Protein AF-A0AAE0YCU5-F1 (afdb_monomer_lite)

Sequence (168 aa):
MFPIEDASSFLSRENIKVIGNLNLRFEINVMNFGLLELVTSSSRDTELVTSSFPDTELVTSRFHDTKFVTLISRNTELVTSSYRNTERVTLRFQNTELATSRFHDIKFVTLISRDTGRVALSFRDTELVTSSYSDSELVTSSFRHAELVTSNSLIQSLLPRVTVIQSV

Secondary structure (DSSP, 8-state):
------GGGSSSSS-------EEE-SSEEEEE--SEEEEEEEEEEEEEEEEEEESEEEEEEEEEEEEEEEEEEEEEEEEEEEEEEEEEEEEEEEEEEEEEEEEEEEEEEEEEEEEEEEEEEEEEEEEEEEEEEES-SEEEEEEEEEEEEEE-SS--EE-SS-EEEE--

Organism: NCBI:txid231223

Radius of gyration: 16.26 Å; chains: 1; bounding box: 52×31×34 Å

pLDDT: mean 79.09, std 20.6, range [27.77, 98.62]

Structure (mmCIF, N/CA/C/O backbone):
data_AF-A0AAE0YCU5-F1
#
_entry.id   AF-A0AAE0YCU5-F1
#
loop_
_atom_site.group_PDB
_atom_site.id
_atom_site.type_symbol
_atom_site.label_atom_id
_atom_site.label_alt_id
_atom_site.label_comp_id
_atom_site.label_asym_id
_atom_site.label_entity_id
_atom_site.label_seq_id
_atom_site.pdbx_PDB_ins_code
_atom_site.Cartn_x
_atom_site.Cartn_y
_atom_site.Cartn_z
_atom_site.occupancy
_atom_site.B_iso_or_equiv
_atom_site.auth_seq_id
_atom_site.auth_comp_id
_atom_site.auth_asym_id
_atom_site.auth_atom_id
_atom_site.pdbx_PDB_model_num
ATOM 1 N N . MET A 1 1 ? 27.965 14.647 -16.876 1.00 34.34 1 MET A N 1
ATOM 2 C CA . MET A 1 1 ? 27.221 13.373 -16.874 1.00 34.34 1 MET A CA 1
ATOM 3 C C . MET A 1 1 ? 28.157 12.340 -16.274 1.00 34.34 1 MET A C 1
ATOM 5 O O . MET A 1 1 ? 29.063 11.901 -16.963 1.00 34.34 1 MET A O 1
ATOM 9 N N . PHE A 1 2 ? 28.053 12.100 -14.967 1.00 27.77 2 PHE A N 1
ATOM 10 C CA . PHE A 1 2 ? 28.844 11.077 -14.276 1.00 27.77 2 PHE A CA 1
ATOM 11 C C . PHE A 1 2 ? 27.958 9.840 -14.093 1.00 27.77 2 PHE A C 1
ATOM 13 O O . PHE A 1 2 ? 26.777 10.018 -13.782 1.00 27.77 2 PHE A O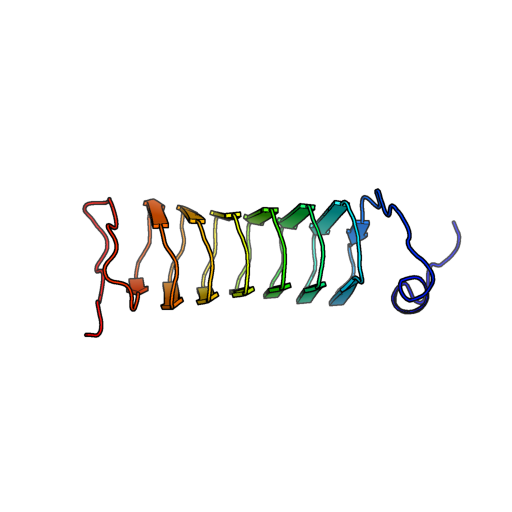 1
ATOM 20 N N . PRO A 1 3 ? 28.473 8.621 -14.316 1.00 37.72 3 PRO A N 1
ATOM 21 C CA . PRO A 1 3 ? 27.709 7.409 -14.080 1.00 37.72 3 PRO A CA 1
ATOM 22 C C . PRO A 1 3 ? 27.569 7.224 -12.566 1.00 37.72 3 PRO A C 1
ATOM 24 O O . PRO A 1 3 ? 28.565 7.157 -11.851 1.00 37.72 3 PRO A O 1
ATOM 27 N N . ILE A 1 4 ? 26.333 7.193 -12.070 1.00 40.19 4 ILE A N 1
ATOM 28 C CA . ILE A 1 4 ? 26.040 6.781 -10.695 1.00 40.19 4 ILE A CA 1
ATOM 29 C C . ILE A 1 4 ? 25.837 5.270 -10.757 1.00 40.19 4 ILE A C 1
ATOM 31 O O . ILE A 1 4 ? 24.713 4.775 -10.795 1.00 40.19 4 ILE A O 1
ATOM 35 N N . GLU A 1 5 ? 26.944 4.544 -10.864 1.00 34.62 5 GLU A N 1
ATOM 36 C CA . GLU A 1 5 ? 26.955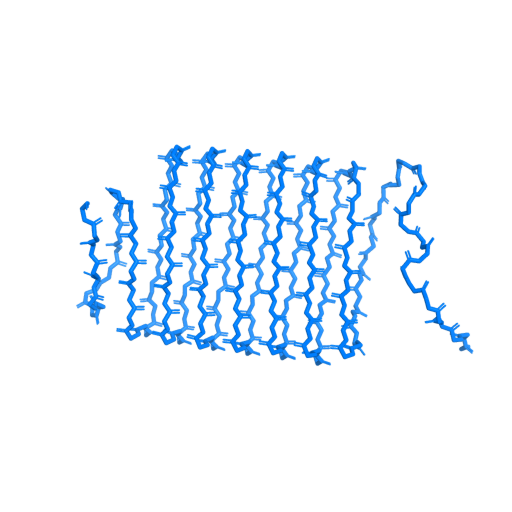 3.153 -10.443 1.00 34.62 5 GLU A CA 1
ATOM 37 C C . GLU A 1 5 ? 26.915 3.171 -8.912 1.00 34.62 5 GLU A C 1
ATOM 39 O O . GLU A 1 5 ? 27.758 3.775 -8.254 1.00 34.62 5 GLU A O 1
ATOM 44 N N . ASP A 1 6 ? 25.884 2.533 -8.368 1.00 38.81 6 ASP A N 1
ATOM 45 C CA . ASP A 1 6 ? 25.763 2.146 -6.965 1.00 38.81 6 ASP A CA 1
ATOM 46 C C . ASP A 1 6 ? 25.189 3.174 -5.963 1.00 38.81 6 ASP A C 1
ATOM 48 O O . ASP A 1 6 ? 25.797 3.559 -4.959 1.00 38.81 6 ASP A O 1
ATOM 52 N N . ALA A 1 7 ? 23.917 3.541 -6.171 1.00 38.72 7 ALA A N 1
ATOM 53 C CA . ALA A 1 7 ? 23.092 4.237 -5.174 1.00 38.72 7 ALA A CA 1
ATOM 54 C C . ALA A 1 7 ? 22.863 3.430 -3.871 1.00 38.72 7 ALA A C 1
ATOM 56 O O . ALA A 1 7 ? 22.343 3.982 -2.901 1.00 38.72 7 ALA A O 1
ATOM 57 N N . SER A 1 8 ? 23.267 2.151 -3.814 1.00 37.56 8 SER A N 1
ATOM 58 C CA . SER A 1 8 ? 23.186 1.335 -2.595 1.00 37.56 8 SER A CA 1
ATOM 59 C C . SER A 1 8 ? 24.194 1.768 -1.514 1.00 37.56 8 SER A C 1
ATOM 61 O O . SER A 1 8 ? 23.982 1.508 -0.330 1.00 37.56 8 SER A O 1
ATOM 63 N N . SER A 1 9 ? 25.251 2.498 -1.897 1.00 34.75 9 SER A N 1
ATOM 64 C CA . SER A 1 9 ? 26.373 2.848 -1.013 1.00 34.75 9 SER A CA 1
ATOM 65 C C . SER A 1 9 ? 26.218 4.163 -0.223 1.00 34.75 9 SER A C 1
ATOM 67 O O . SER A 1 9 ? 26.986 4.401 0.710 1.00 34.75 9 SER A O 1
ATOM 69 N N . PHE A 1 10 ? 25.221 5.010 -0.524 1.00 39.09 10 PHE A N 1
ATOM 70 C CA . PHE A 1 10 ? 25.152 6.385 0.012 1.00 39.09 10 PHE A CA 1
ATOM 71 C C . PHE A 1 10 ? 24.240 6.606 1.233 1.00 39.09 10 PHE A C 1
ATOM 73 O O . PHE A 1 10 ? 24.295 7.679 1.828 1.00 39.09 10 PHE A O 1
ATOM 80 N N . LEU A 1 11 ? 23.412 5.640 1.646 1.00 47.28 11 LEU A N 1
ATOM 81 C CA . LEU A 1 11 ? 22.349 5.899 2.640 1.00 47.28 11 LEU A CA 1
ATOM 82 C C . LEU A 1 11 ? 22.677 5.486 4.087 1.00 47.28 11 LEU A C 1
ATOM 84 O O . LEU A 1 11 ? 21.844 5.657 4.972 1.00 47.28 11 LEU A O 1
ATOM 88 N N . SER A 1 12 ? 23.876 4.959 4.362 1.00 37.09 12 SER A N 1
ATOM 89 C CA . SER A 1 12 ? 24.176 4.320 5.657 1.00 37.09 12 SER A CA 1
ATOM 90 C C . SER A 1 12 ? 24.863 5.204 6.711 1.00 37.09 12 SER A C 1
ATOM 92 O O . SER A 1 12 ? 25.198 4.679 7.775 1.00 37.09 12 SER A O 1
ATOM 94 N N . ARG A 1 13 ? 25.141 6.496 6.490 1.00 34.41 13 ARG A N 1
ATOM 95 C CA . ARG A 1 13 ? 25.916 7.275 7.478 1.00 34.41 13 ARG A CA 1
ATOM 96 C C . ARG A 1 13 ? 25.320 8.650 7.784 1.00 34.41 13 ARG A C 1
ATOM 98 O O . ARG A 1 13 ? 25.285 9.515 6.924 1.00 34.41 13 ARG A O 1
ATOM 105 N N . GLU A 1 14 ? 24.939 8.785 9.059 1.00 33.72 14 GLU A N 1
ATOM 106 C CA . GLU A 1 14 ? 24.744 10.010 9.854 1.00 33.72 14 GLU A CA 1
ATOM 107 C C . GLU A 1 14 ? 23.517 10.877 9.561 1.00 33.72 14 GLU A C 1
ATOM 109 O O . GLU A 1 14 ? 23.589 11.727 8.692 1.00 33.72 14 GLU A O 1
ATOM 114 N N . ASN A 1 15 ? 22.445 10.734 10.367 1.00 36.88 15 ASN A N 1
ATOM 115 C CA . ASN A 1 15 ? 21.407 11.751 10.652 1.00 36.88 15 ASN A CA 1
ATOM 116 C C . ASN A 1 15 ? 21.160 12.766 9.520 1.00 36.88 15 ASN A C 1
ATOM 118 O O . ASN A 1 15 ? 21.222 13.982 9.718 1.00 36.88 15 ASN A O 1
ATOM 122 N N . ILE A 1 16 ? 20.932 12.269 8.305 1.00 41.59 16 ILE A N 1
ATOM 123 C CA . ILE A 1 16 ? 20.806 13.131 7.141 1.00 41.59 16 ILE A CA 1
ATOM 124 C C . ILE A 1 16 ? 19.361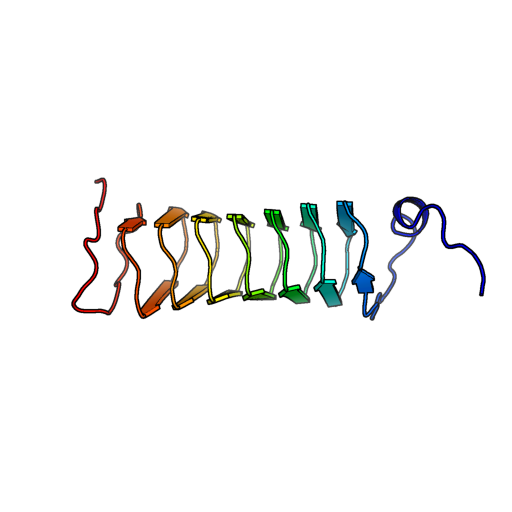 13.612 7.122 1.00 41.59 16 ILE A C 1
ATOM 126 O O . ILE A 1 16 ? 18.443 12.814 7.008 1.00 41.59 16 ILE A O 1
ATOM 130 N N . LYS A 1 17 ? 19.125 14.921 7.147 1.00 44.16 17 LYS A N 1
ATOM 131 C CA . LYS A 1 17 ? 17.853 15.481 6.674 1.00 44.16 17 LYS A CA 1
ATOM 132 C C . LYS A 1 17 ? 17.787 15.270 5.152 1.00 44.16 17 LYS A C 1
ATOM 134 O O . LYS A 1 17 ? 18.107 16.173 4.382 1.00 44.16 17 LYS A O 1
ATOM 139 N N . VAL A 1 18 ? 17.474 14.050 4.696 1.00 48.31 18 VAL A N 1
ATOM 140 C CA . VAL A 1 18 ? 17.376 13.719 3.264 1.00 48.31 18 VAL A CA 1
ATOM 141 C C . VAL A 1 18 ? 16.070 14.288 2.719 1.00 48.31 18 VAL A C 1
ATOM 143 O O . VAL A 1 18 ? 15.076 13.587 2.572 1.00 48.31 18 VAL A O 1
ATOM 146 N N . ILE A 1 19 ? 16.088 15.555 2.300 1.00 46.09 19 ILE A N 1
ATOM 147 C CA . ILE A 1 19 ? 15.108 16.085 1.335 1.00 46.09 19 ILE A CA 1
ATOM 148 C C . ILE A 1 19 ? 15.501 15.565 -0.061 1.00 46.09 19 ILE A C 1
ATOM 150 O O . ILE A 1 19 ? 15.832 16.313 -0.977 1.00 46.09 19 ILE A O 1
ATOM 154 N N . GLY A 1 20 ? 15.592 14.247 -0.205 1.00 45.62 20 GLY A N 1
ATOM 155 C CA . GLY A 1 20 ? 16.047 13.598 -1.425 1.00 45.62 20 GLY A CA 1
ATOM 156 C C . GLY A 1 20 ? 14.849 13.274 -2.282 1.00 45.62 20 GLY A C 1
ATOM 157 O O . GLY A 1 20 ? 14.244 12.234 -2.077 1.00 45.62 20 GLY A O 1
ATOM 158 N N . ASN A 1 21 ? 14.513 14.137 -3.240 1.00 47.97 21 ASN A N 1
ATOM 159 C CA . ASN A 1 21 ? 13.620 13.767 -4.334 1.00 47.97 21 ASN A CA 1
ATOM 160 C C . ASN A 1 21 ? 14.332 12.704 -5.184 1.00 47.97 21 ASN A C 1
ATOM 162 O O . ASN A 1 21 ? 15.098 13.019 -6.094 1.00 47.97 21 ASN A O 1
ATOM 166 N N . LEU A 1 22 ? 14.142 11.438 -4.822 1.00 62.34 22 LEU A N 1
ATOM 167 C CA . LEU A 1 22 ? 14.679 10.305 -5.564 1.00 62.34 22 LEU A CA 1
ATOM 168 C C . LEU A 1 22 ? 13.742 10.049 -6.740 1.00 62.34 22 LEU A C 1
ATOM 170 O O . LEU A 1 22 ? 12.599 9.661 -6.520 1.00 62.34 22 LEU A O 1
ATOM 174 N N . ASN A 1 23 ? 14.204 10.288 -7.969 1.00 58.59 23 ASN A N 1
ATOM 175 C CA . ASN A 1 23 ? 13.501 9.893 -9.189 1.00 58.59 23 ASN A CA 1
ATOM 176 C C . ASN A 1 23 ? 14.228 8.693 -9.793 1.00 58.59 23 ASN A C 1
ATOM 178 O O . ASN A 1 23 ? 15.247 8.845 -10.466 1.00 58.59 23 ASN A O 1
ATOM 182 N N . LEU A 1 24 ? 13.737 7.501 -9.475 1.00 62.84 24 LEU A N 1
ATOM 183 C CA . LEU A 1 24 ? 14.395 6.253 -9.827 1.00 62.84 24 LEU A CA 1
ATOM 184 C C . LEU A 1 24 ? 13.782 5.659 -11.098 1.00 62.84 24 LEU A C 1
ATOM 186 O O . LEU A 1 24 ? 12.566 5.484 -11.182 1.00 62.84 24 LEU A O 1
ATOM 190 N N . ARG A 1 25 ? 14.645 5.349 -12.071 1.00 60.69 25 ARG A N 1
ATOM 191 C CA . ARG A 1 25 ? 14.317 4.745 -13.376 1.00 60.69 25 ARG A CA 1
ATOM 192 C C . ARG A 1 25 ? 15.263 3.582 -13.674 1.00 60.69 25 ARG A C 1
ATOM 194 O O . ARG A 1 25 ? 15.922 3.545 -14.708 1.00 60.69 25 ARG A O 1
ATOM 201 N N . PHE A 1 26 ? 15.398 2.692 -12.704 1.00 67.00 26 PHE A N 1
ATOM 202 C CA . PHE A 1 26 ? 16.163 1.460 -12.838 1.00 67.00 26 PHE A CA 1
ATOM 203 C C . PHE A 1 26 ? 15.199 0.285 -12.949 1.00 67.00 26 PHE A C 1
ATOM 205 O O . PHE A 1 26 ? 14.050 0.390 -12.531 1.00 67.00 26 PHE A O 1
ATOM 212 N N . GLU A 1 27 ? 15.671 -0.840 -13.475 1.00 71.69 27 GLU A N 1
ATOM 213 C CA . GLU A 1 27 ? 14.897 -2.084 -13.509 1.00 71.69 27 GLU A CA 1
ATOM 214 C C . GLU A 1 27 ? 14.530 -2.546 -12.088 1.00 71.69 27 GLU A C 1
ATOM 216 O O . GLU A 1 27 ? 13.396 -2.951 -11.836 1.00 71.69 27 GLU A O 1
ATOM 221 N N . ILE A 1 28 ? 15.454 -2.382 -11.132 1.00 74.00 28 ILE A N 1
ATOM 222 C CA . ILE A 1 28 ? 15.273 -2.729 -9.719 1.00 74.00 28 ILE A CA 1
ATOM 223 C C . ILE A 1 28 ? 15.690 -1.553 -8.830 1.00 74.00 28 ILE A C 1
ATOM 225 O O . ILE A 1 28 ? 16.800 -1.041 -8.943 1.00 74.00 28 ILE A O 1
ATOM 229 N N . ASN A 1 29 ? 14.819 -1.175 -7.893 1.00 71.50 29 ASN A N 1
ATOM 230 C CA . ASN A 1 29 ? 15.066 -0.155 -6.879 1.00 71.50 29 ASN A CA 1
ATOM 231 C C . ASN A 1 29 ? 14.913 -0.743 -5.475 1.00 71.50 29 ASN A C 1
ATOM 233 O O . ASN A 1 29 ? 13.825 -1.174 -5.090 1.00 71.50 29 ASN A O 1
ATOM 237 N N . VAL A 1 30 ? 15.980 -0.702 -4.678 1.00 73.81 30 VAL A N 1
ATOM 238 C CA . VAL A 1 30 ? 15.944 -1.067 -3.257 1.00 73.81 30 VAL A CA 1
ATOM 239 C C . VAL A 1 30 ? 16.332 0.153 -2.436 1.00 73.81 30 VAL A C 1
ATOM 241 O O . VAL A 1 30 ? 17.438 0.667 -2.563 1.00 73.81 30 VAL A O 1
ATOM 244 N N . MET A 1 31 ? 15.409 0.624 -1.603 1.00 73.44 31 MET A N 1
ATOM 245 C CA . MET A 1 31 ? 15.605 1.777 -0.730 1.00 73.44 31 MET A CA 1
ATOM 246 C C . MET A 1 31 ? 15.457 1.346 0.727 1.00 73.44 31 MET A C 1
ATOM 248 O O . MET A 1 31 ? 14.405 0.850 1.129 1.00 73.44 31 MET A O 1
ATOM 252 N N . ASN A 1 32 ? 16.505 1.540 1.522 1.00 70.94 32 ASN A N 1
ATOM 253 C CA . ASN A 1 32 ? 16.478 1.301 2.959 1.00 70.94 32 ASN A CA 1
ATOM 254 C C . ASN A 1 32 ? 16.923 2.579 3.664 1.00 70.94 32 ASN A C 1
ATOM 256 O O . ASN A 1 32 ? 18.050 3.035 3.468 1.00 70.94 32 ASN A O 1
ATOM 260 N N . PHE A 1 33 ? 16.003 3.176 4.408 1.00 70.25 33 PHE A N 1
ATOM 261 C CA . PHE A 1 33 ? 16.223 4.422 5.122 1.00 70.25 33 PHE A CA 1
ATOM 262 C C . PHE A 1 33 ? 16.475 4.145 6.611 1.00 70.25 33 PHE A C 1
ATOM 264 O O . PHE A 1 33 ? 16.077 3.105 7.127 1.00 70.25 33 PHE A O 1
ATOM 271 N N . GLY A 1 34 ? 17.187 5.045 7.287 1.00 66.69 34 GLY A N 1
ATOM 272 C CA . GLY A 1 34 ? 17.349 5.024 8.746 1.00 66.69 34 GLY A CA 1
ATOM 273 C C . GLY A 1 34 ? 16.430 6.039 9.427 1.00 66.69 34 GLY A C 1
ATOM 274 O O . GLY A 1 34 ? 15.460 6.492 8.824 1.00 66.69 34 GLY A O 1
ATOM 275 N N . LEU A 1 35 ? 16.795 6.440 10.650 1.00 71.44 35 LEU A N 1
ATOM 276 C CA . LEU A 1 35 ? 16.173 7.557 11.370 1.00 71.44 35 LEU A CA 1
ATOM 277 C C . LEU A 1 35 ? 16.176 8.825 10.501 1.00 71.44 35 LEU A C 1
ATOM 279 O O . LEU A 1 35 ? 17.244 9.369 10.206 1.00 71.44 35 LEU A O 1
ATOM 283 N N . LEU A 1 36 ? 14.994 9.285 10.087 1.00 73.31 36 LEU A N 1
ATOM 284 C CA . LEU A 1 36 ? 14.812 10.444 9.209 1.00 73.31 36 LEU A CA 1
ATOM 285 C C . LEU A 1 36 ? 13.577 11.253 9.627 1.00 73.31 36 LEU A C 1
ATOM 287 O O . LEU A 1 36 ? 12.540 10.698 9.963 1.00 73.31 36 LEU A O 1
ATOM 291 N N . GLU A 1 37 ? 13.658 12.579 9.534 1.00 79.88 37 GLU A N 1
ATOM 292 C CA . GLU A 1 37 ? 12.495 13.465 9.729 1.00 79.88 37 GLU A CA 1
ATOM 293 C C . GLU A 1 37 ? 11.537 13.377 8.522 1.00 79.88 37 GLU A C 1
ATOM 295 O O . GLU A 1 37 ? 10.321 13.315 8.651 1.00 79.88 37 GLU A O 1
ATOM 300 N N . LEU A 1 38 ? 12.075 13.329 7.300 1.00 83.50 38 LEU A N 1
ATOM 301 C CA . LEU A 1 38 ? 11.262 13.366 6.086 1.00 83.50 38 LEU A CA 1
ATOM 302 C C . LEU A 1 38 ? 11.907 12.571 4.955 1.00 83.50 38 LEU A C 1
ATOM 304 O O . LEU A 1 38 ? 13.087 12.751 4.667 1.00 83.50 38 LEU A O 1
ATOM 308 N N . VAL A 1 39 ? 11.100 11.778 4.247 1.00 84.12 39 VAL A N 1
ATOM 309 C CA . VAL A 1 39 ? 11.481 11.118 2.994 1.00 84.12 39 VAL A CA 1
ATOM 310 C C . VAL A 1 39 ? 10.452 11.383 1.905 1.00 84.12 39 VAL A C 1
ATOM 312 O O . VAL A 1 39 ? 9.249 11.244 2.117 1.00 84.12 39 VAL A O 1
ATOM 315 N N . THR A 1 40 ? 10.916 11.745 0.706 1.00 83.38 40 THR A N 1
ATOM 316 C CA . THR A 1 40 ? 10.062 11.902 -0.480 1.00 83.38 40 THR A CA 1
ATOM 317 C C . THR A 1 40 ? 10.653 11.167 -1.678 1.00 83.38 40 THR A C 1
ATOM 319 O O . THR A 1 40 ? 11.645 11.609 -2.236 1.00 83.38 40 THR A O 1
ATOM 322 N N . SER A 1 41 ? 10.033 10.080 -2.132 1.00 82.44 41 SER A N 1
ATOM 323 C CA . SER A 1 41 ? 10.545 9.267 -3.242 1.00 82.44 41 SER A CA 1
ATOM 324 C C . SER A 1 41 ? 9.547 9.112 -4.390 1.00 82.44 41 SER A C 1
ATOM 326 O O . SER A 1 41 ? 8.327 9.134 -4.207 1.00 82.44 41 SER A O 1
ATOM 328 N N . SER A 1 42 ? 10.074 8.950 -5.603 1.00 83.06 42 SER A N 1
ATOM 329 C CA . SER A 1 42 ? 9.312 8.645 -6.807 1.00 83.06 42 SER A CA 1
ATOM 330 C C . SER A 1 42 ? 10.032 7.594 -7.654 1.00 83.06 42 SER A C 1
ATOM 332 O O . SER A 1 42 ? 11.205 7.742 -7.986 1.00 83.06 42 SER A O 1
ATOM 334 N N . SER A 1 43 ? 9.315 6.569 -8.096 1.00 83.12 43 SER A N 1
ATOM 335 C CA . SER A 1 43 ? 9.823 5.595 -9.070 1.00 83.12 43 SER A CA 1
ATOM 336 C C . SER A 1 43 ? 8.929 5.570 -10.300 1.00 83.12 43 SER A C 1
ATOM 338 O O . SER A 1 43 ? 7.704 5.703 -10.190 1.00 83.12 43 SER A O 1
ATOM 340 N N . ARG A 1 44 ? 9.548 5.441 -11.476 1.00 83.69 44 ARG A N 1
ATOM 341 C CA . ARG A 1 44 ? 8.840 5.308 -12.749 1.00 83.69 44 ARG A CA 1
ATOM 342 C C . ARG A 1 44 ? 9.549 4.320 -13.663 1.00 83.69 44 ARG A C 1
ATOM 344 O O . ARG A 1 44 ? 10.775 4.273 -13.644 1.00 83.69 44 ARG A O 1
ATOM 351 N N . ASP A 1 45 ? 8.784 3.610 -14.490 1.00 85.88 45 ASP A N 1
ATOM 352 C CA . ASP A 1 45 ? 9.310 2.737 -15.546 1.00 85.88 45 ASP A CA 1
ATOM 353 C C . ASP A 1 45 ? 10.290 1.709 -14.952 1.00 85.88 45 ASP A C 1
ATOM 355 O O . ASP A 1 45 ? 11.445 1.604 -15.356 1.00 85.88 45 ASP A O 1
ATOM 359 N N . THR A 1 46 ? 9.848 1.027 -13.894 1.00 80.00 46 THR A N 1
ATOM 360 C CA . THR A 1 46 ? 10.669 0.135 -13.061 1.00 80.00 46 THR A CA 1
ATOM 361 C C . THR A 1 46 ? 10.030 -1.251 -13.000 1.00 80.00 46 THR A C 1
ATOM 363 O O . THR A 1 46 ? 8.811 -1.365 -12.889 1.00 80.00 46 THR A O 1
ATOM 366 N N . GLU A 1 47 ? 10.812 -2.330 -13.001 1.00 83.06 47 GLU A N 1
ATOM 367 C CA . GLU A 1 47 ? 10.238 -3.659 -12.781 1.00 83.06 47 GLU A CA 1
ATOM 368 C C . GLU A 1 47 ? 9.929 -3.887 -11.296 1.00 83.06 47 GLU A C 1
ATOM 370 O O . GLU A 1 47 ? 8.795 -4.203 -10.936 1.00 83.06 47 GLU A O 1
ATOM 375 N N . LEU A 1 48 ? 10.902 -3.677 -10.410 1.00 85.25 48 LEU A N 1
ATOM 376 C CA . LEU A 1 48 ? 10.762 -3.967 -8.984 1.00 85.25 48 LEU A CA 1
ATOM 377 C C . LEU A 1 48 ? 11.157 -2.778 -8.111 1.00 85.25 48 LEU A C 1
ATOM 379 O O . LEU A 1 48 ? 12.254 -2.243 -8.237 1.00 85.25 48 LEU A O 1
ATOM 383 N N . VAL A 1 49 ? 10.308 -2.423 -7.146 1.00 85.50 49 VAL A N 1
ATOM 384 C CA . VAL A 1 49 ? 10.654 -1.489 -6.072 1.00 85.50 49 VAL A CA 1
ATOM 385 C C . VAL A 1 49 ? 10.430 -2.129 -4.710 1.00 85.50 49 VAL A C 1
ATOM 387 O O . VAL A 1 49 ? 9.350 -2.634 -4.418 1.00 85.50 49 VAL A O 1
ATOM 390 N N . THR A 1 50 ? 11.441 -2.068 -3.849 1.00 87.56 50 THR A N 1
ATOM 391 C CA . THR A 1 50 ? 11.334 -2.401 -2.425 1.00 87.56 50 THR A CA 1
ATOM 392 C C . THR A 1 50 ? 11.795 -1.209 -1.600 1.00 87.56 50 THR A C 1
ATOM 394 O O . THR A 1 50 ? 12.874 -0.670 -1.831 1.00 87.56 50 THR A O 1
ATOM 397 N N . SER A 1 51 ? 10.975 -0.755 -0.656 1.00 86.31 51 SER A N 1
ATOM 398 C CA . SER A 1 51 ? 11.269 0.407 0.188 1.00 86.31 51 SER A CA 1
ATOM 399 C C . SER A 1 51 ? 10.984 0.115 1.656 1.00 86.31 51 SER A C 1
ATOM 401 O O . SER A 1 51 ? 9.923 -0.418 1.979 1.00 86.31 51 SER A O 1
ATOM 403 N N . SER A 1 52 ? 11.922 0.472 2.533 1.00 86.50 52 SER A N 1
ATOM 404 C CA . SER A 1 52 ? 11.815 0.312 3.985 1.00 86.50 52 SER A CA 1
ATOM 405 C C . SER A 1 52 ? 12.096 1.634 4.700 1.00 86.50 52 SER A C 1
ATOM 407 O O . SER A 1 52 ? 13.153 2.226 4.484 1.00 86.50 52 SER A O 1
ATOM 409 N N . PHE A 1 53 ? 11.166 2.056 5.560 1.00 88.19 53 PHE A N 1
ATOM 410 C CA . PHE A 1 53 ? 11.208 3.302 6.336 1.00 88.19 53 PHE A CA 1
ATOM 411 C C . PHE A 1 53 ? 11.007 3.012 7.838 1.00 88.19 53 PHE A C 1
ATOM 413 O O . PHE A 1 53 ? 9.883 3.104 8.341 1.00 88.19 53 PHE A O 1
ATOM 420 N N . PRO A 1 54 ? 12.046 2.546 8.549 1.00 86.25 54 PRO A N 1
ATOM 421 C CA . PRO A 1 54 ? 12.039 2.454 10.002 1.00 86.25 54 PRO A CA 1
ATOM 422 C C . PRO A 1 54 ? 12.260 3.832 10.637 1.00 86.25 54 PRO A C 1
ATOM 424 O O . PRO A 1 54 ? 13.051 4.626 10.131 1.00 86.25 54 PRO A O 1
ATOM 427 N N . ASP A 1 55 ? 11.582 4.087 11.754 1.00 88.69 55 ASP A N 1
ATOM 428 C CA . ASP A 1 55 ? 11.836 5.224 12.648 1.00 88.69 55 ASP A CA 1
ATOM 429 C C . ASP A 1 55 ? 11.899 6.574 11.900 1.00 88.69 55 ASP A C 1
ATOM 431 O O . ASP A 1 55 ? 12.780 7.409 12.105 1.00 88.69 55 ASP A O 1
ATOM 435 N N . THR A 1 56 ? 10.983 6.750 10.948 1.00 86.38 56 THR A N 1
ATOM 436 C CA . THR A 1 56 ? 10.872 7.949 10.111 1.00 86.38 56 THR A CA 1
ATOM 437 C C . THR A 1 56 ? 9.648 8.746 10.536 1.00 86.38 56 THR A C 1
ATOM 439 O O . THR A 1 56 ? 8.599 8.145 10.709 1.00 86.38 56 THR A O 1
ATOM 442 N N . GLU A 1 57 ? 9.723 10.069 10.658 1.00 89.25 57 GLU A N 1
ATOM 443 C CA . GLU A 1 57 ? 8.545 10.874 11.023 1.00 89.25 57 GLU A CA 1
ATOM 444 C C . GLU A 1 57 ? 7.559 10.951 9.840 1.00 89.25 57 GLU A C 1
ATOM 446 O O . GLU A 1 57 ? 6.421 10.488 9.940 1.00 89.25 57 GLU A O 1
ATOM 451 N N . LEU A 1 58 ? 8.015 11.423 8.671 1.00 91.50 58 LEU A N 1
ATOM 452 C CA . LEU A 1 58 ? 7.164 11.623 7.491 1.00 91.50 58 LEU A CA 1
ATOM 453 C C . LEU A 1 58 ? 7.683 10.894 6.239 1.00 91.50 58 LEU A C 1
ATOM 455 O O . LEU A 1 58 ? 8.805 11.113 5.782 1.00 91.50 58 LEU A O 1
ATOM 459 N N . VAL A 1 59 ? 6.827 10.100 5.592 1.00 91.94 59 VAL A N 1
ATOM 460 C CA . VAL A 1 59 ? 7.133 9.397 4.333 1.00 91.94 59 VAL A CA 1
ATOM 461 C C . VAL A 1 59 ? 6.128 9.764 3.247 1.00 91.94 59 VAL A C 1
ATOM 463 O O . VAL A 1 59 ? 4.919 9.607 3.411 1.00 91.94 59 VAL A O 1
ATOM 466 N N . THR A 1 60 ? 6.628 10.190 2.087 1.00 93.19 60 THR A N 1
ATOM 467 C CA . THR A 1 60 ? 5.839 10.358 0.861 1.00 93.19 60 THR A CA 1
ATOM 468 C C . THR A 1 60 ? 6.451 9.557 -0.283 1.00 93.19 60 THR A C 1
ATOM 470 O O . THR A 1 60 ? 7.586 9.806 -0.678 1.00 93.19 60 THR A O 1
ATOM 473 N N . SER A 1 61 ? 5.691 8.639 -0.879 1.00 92.06 61 SER A N 1
ATOM 474 C CA . SER A 1 61 ? 6.173 7.818 -2.000 1.00 92.06 61 SER A CA 1
ATOM 475 C C . SER A 1 61 ? 5.199 7.788 -3.174 1.00 92.06 61 SER A C 1
ATOM 477 O O . SER A 1 61 ? 3.979 7.722 -2.999 1.00 92.06 61 SER A O 1
ATOM 479 N N . ARG A 1 62 ? 5.729 7.838 -4.399 1.00 93.31 62 ARG A N 1
ATOM 480 C CA . ARG A 1 62 ? 4.948 7.743 -5.640 1.00 93.31 62 ARG A CA 1
ATOM 481 C C . ARG A 1 62 ? 5.534 6.686 -6.569 1.00 93.31 62 ARG A C 1
ATOM 483 O O . ARG A 1 62 ? 6.715 6.732 -6.886 1.00 93.31 62 ARG A O 1
ATOM 490 N N . PHE A 1 63 ? 4.693 5.785 -7.054 1.00 93.56 63 PHE A N 1
ATOM 491 C CA . PHE A 1 63 ? 5.079 4.719 -7.975 1.00 93.56 63 PHE A CA 1
ATOM 492 C C . PHE A 1 63 ? 4.189 4.775 -9.212 1.00 93.56 63 PHE A C 1
ATOM 494 O O . PHE A 1 63 ? 2.963 4.870 -9.099 1.00 93.56 63 PHE A O 1
ATOM 501 N N . HIS A 1 64 ? 4.812 4.773 -10.385 1.00 93.69 64 HIS A N 1
ATOM 502 C CA . HIS A 1 64 ? 4.133 4.882 -11.671 1.00 93.69 64 HIS A CA 1
ATOM 503 C C . HIS A 1 64 ? 4.750 3.900 -12.662 1.00 93.69 64 HIS A C 1
ATOM 505 O O . HIS A 1 64 ? 5.970 3.772 -12.682 1.00 93.69 64 HIS A O 1
ATOM 511 N N . ASP A 1 65 ? 3.941 3.226 -13.477 1.00 93.81 65 ASP A N 1
ATOM 512 C CA . ASP A 1 65 ? 4.415 2.246 -14.471 1.00 93.81 65 ASP A CA 1
ATOM 513 C C . ASP A 1 65 ? 5.463 1.296 -13.864 1.00 93.81 65 ASP A C 1
ATOM 515 O O . ASP A 1 65 ? 6.608 1.205 -14.307 1.00 93.81 65 ASP A O 1
ATOM 519 N N . THR A 1 66 ? 5.097 0.682 -12.738 1.00 89.50 66 THR A N 1
ATOM 520 C CA . THR A 1 66 ? 5.977 -0.207 -11.976 1.00 89.50 66 THR A CA 1
ATOM 521 C C . THR A 1 66 ? 5.370 -1.596 -11.936 1.00 89.50 66 THR A C 1
ATOM 523 O O . THR A 1 66 ? 4.182 -1.713 -11.684 1.00 89.50 66 THR A O 1
ATOM 526 N N . LYS A 1 67 ? 6.119 -2.675 -12.158 1.00 92.62 67 LYS A N 1
ATOM 527 C CA . LYS A 1 67 ? 5.495 -4.013 -12.143 1.00 92.62 67 LYS A CA 1
ATOM 528 C C . LYS A 1 67 ? 5.186 -4.467 -10.714 1.00 92.62 67 LYS A C 1
ATOM 530 O O . LYS A 1 67 ? 4.046 -4.815 -10.404 1.00 92.62 67 LYS A O 1
ATOM 535 N N . PHE A 1 68 ? 6.166 -4.381 -9.818 1.00 95.81 68 PHE A N 1
ATOM 536 C CA . PHE A 1 68 ? 6.046 -4.837 -8.435 1.00 95.81 68 PHE A CA 1
ATOM 537 C C . PHE A 1 68 ? 6.523 -3.783 -7.441 1.00 95.81 68 PHE A C 1
ATOM 539 O O . PHE A 1 68 ? 7.638 -3.278 -7.557 1.00 95.81 68 PHE A O 1
ATOM 546 N N . VAL A 1 69 ? 5.712 -3.500 -6.419 1.00 97.31 69 VAL A N 1
ATOM 547 C CA . VAL A 1 69 ? 6.103 -2.606 -5.324 1.00 97.31 69 VAL A CA 1
ATOM 548 C C . VAL A 1 69 ? 5.896 -3.266 -3.971 1.00 97.31 69 VAL A C 1
ATOM 550 O O . VAL A 1 69 ? 4.819 -3.778 -3.677 1.00 97.31 69 VAL A O 1
ATOM 553 N N . THR A 1 70 ? 6.921 -3.202 -3.127 1.00 97.56 70 THR A N 1
ATOM 554 C CA . THR A 1 70 ? 6.844 -3.507 -1.698 1.00 97.56 70 THR A CA 1
ATOM 555 C C . THR A 1 70 ? 7.235 -2.273 -0.896 1.00 97.56 70 THR A C 1
ATOM 557 O O . THR A 1 70 ? 8.344 -1.765 -1.050 1.00 97.56 70 THR A O 1
ATOM 560 N N . LEU A 1 71 ? 6.348 -1.808 -0.018 1.00 96.44 71 LEU A N 1
ATOM 561 C CA . LEU A 1 71 ? 6.625 -0.709 0.906 1.00 96.44 71 LEU A CA 1
ATOM 562 C C . LEU A 1 71 ? 6.394 -1.162 2.346 1.00 96.44 71 LEU A C 1
ATOM 564 O O . LEU A 1 71 ? 5.330 -1.677 2.692 1.00 96.44 71 LEU A O 1
ATOM 568 N N . ILE A 1 72 ? 7.409 -0.960 3.179 1.00 96.31 72 ILE A N 1
ATOM 569 C CA . ILE A 1 72 ? 7.420 -1.324 4.592 1.00 96.31 72 ILE A CA 1
ATOM 570 C C . ILE A 1 72 ? 7.713 -0.060 5.395 1.00 96.31 72 ILE A C 1
ATOM 572 O O . ILE A 1 72 ? 8.723 0.599 5.167 1.00 96.31 72 ILE A O 1
ATOM 576 N N . SER A 1 73 ? 6.858 0.260 6.357 1.00 94.25 73 SER A N 1
ATOM 577 C CA . SER A 1 73 ? 7.099 1.327 7.330 1.00 94.25 73 SER A CA 1
ATOM 578 C C . SER A 1 73 ? 6.900 0.786 8.741 1.00 94.25 73 SER A C 1
ATOM 580 O O . SER A 1 73 ? 6.040 -0.074 8.977 1.00 94.25 73 SER A O 1
ATOM 582 N N . ARG A 1 74 ? 7.769 1.230 9.654 1.00 95.12 74 ARG A N 1
ATOM 583 C CA . ARG A 1 74 ? 7.747 0.847 11.065 1.00 95.12 74 ARG A CA 1
ATOM 584 C C . ARG A 1 74 ? 8.077 2.046 11.931 1.00 95.12 74 ARG A C 1
ATOM 586 O O . ARG A 1 74 ? 9.059 2.715 11.632 1.00 95.12 74 ARG A O 1
ATOM 593 N N . ASN A 1 75 ? 7.329 2.238 13.016 1.00 95.50 75 ASN A N 1
ATOM 594 C CA . ASN A 1 75 ? 7.545 3.346 13.952 1.00 95.50 75 ASN A CA 1
ATOM 595 C C . ASN A 1 75 ? 7.559 4.684 13.192 1.00 95.50 75 ASN A C 1
ATOM 597 O O . ASN A 1 75 ? 8.569 5.379 13.135 1.00 95.50 75 ASN A O 1
ATOM 601 N N . THR A 1 76 ? 6.461 4.976 12.499 1.00 94.00 76 THR A N 1
ATOM 602 C CA . THR A 1 76 ? 6.358 6.144 11.615 1.00 94.00 76 THR A CA 1
ATOM 603 C C . THR A 1 76 ? 5.133 6.958 11.962 1.00 94.00 76 THR A C 1
ATOM 605 O O . THR A 1 76 ? 4.061 6.388 12.133 1.00 94.00 76 THR A O 1
ATOM 608 N N . GLU A 1 77 ? 5.244 8.280 12.018 1.00 95.12 77 GLU A N 1
ATOM 609 C CA . GLU A 1 77 ? 4.072 9.110 12.304 1.00 95.12 77 GLU A CA 1
ATOM 610 C C . GLU A 1 77 ? 3.141 9.142 11.087 1.00 95.12 77 GLU A C 1
ATOM 612 O O . GLU A 1 77 ? 1.985 8.720 11.162 1.00 95.12 77 GLU A O 1
ATOM 617 N N . LEU A 1 78 ? 3.656 9.536 9.917 1.00 97.12 78 LEU A N 1
ATOM 618 C CA . LEU A 1 78 ? 2.846 9.688 8.710 1.00 97.12 78 LEU A CA 1
ATOM 619 C C . LEU A 1 78 ? 3.434 8.975 7.495 1.00 97.12 78 LEU A C 1
ATOM 621 O O . LEU A 1 78 ? 4.536 9.279 7.041 1.00 97.12 78 LEU A O 1
ATOM 625 N N . VAL A 1 79 ? 2.619 8.132 6.858 1.00 97.75 79 VAL A N 1
ATOM 626 C CA . VAL A 1 79 ? 2.918 7.568 5.537 1.00 97.75 79 VAL A CA 1
ATOM 627 C C . VAL A 1 79 ? 1.861 7.979 4.525 1.00 97.75 79 VAL A C 1
ATOM 629 O O . VAL A 1 79 ? 0.674 7.704 4.688 1.00 97.75 79 VAL A O 1
ATOM 632 N N . THR A 1 80 ? 2.301 8.581 3.423 1.00 98.12 80 THR A N 1
ATOM 633 C CA . THR A 1 80 ? 1.474 8.838 2.243 1.00 98.12 80 THR A CA 1
ATOM 634 C C . THR A 1 80 ? 2.063 8.139 1.028 1.00 98.12 80 THR A C 1
ATOM 636 O O . THR A 1 80 ? 3.225 8.336 0.675 1.00 98.12 80 THR A O 1
ATOM 639 N N . SER A 1 81 ? 1.261 7.334 0.337 1.00 97.69 81 SER A N 1
ATOM 640 C CA . SER A 1 81 ? 1.717 6.633 -0.864 1.00 97.69 81 SER A CA 1
ATOM 641 C C . SER A 1 81 ? 0.701 6.663 -2.003 1.00 97.69 81 SER A C 1
ATOM 643 O O . SER A 1 81 ? -0.513 6.666 -1.788 1.00 97.69 81 SER A O 1
ATOM 645 N N . SER A 1 82 ? 1.200 6.689 -3.238 1.00 98.19 82 SER A N 1
ATOM 646 C CA . SER A 1 82 ? 0.381 6.624 -4.451 1.00 98.19 82 SER A CA 1
ATOM 647 C C . SER A 1 82 ? 0.963 5.625 -5.439 1.00 98.19 82 SER A C 1
ATOM 649 O O . SER A 1 82 ? 2.151 5.693 -5.748 1.00 98.19 82 SER A O 1
ATOM 651 N N . TYR A 1 83 ? 0.100 4.775 -5.985 1.00 98.38 83 TYR A N 1
ATOM 652 C CA . TYR A 1 83 ? 0.440 3.722 -6.937 1.00 98.38 83 TYR A CA 1
ATOM 653 C C . TYR A 1 83 ? -0.436 3.867 -8.175 1.00 98.38 83 TYR A C 1
ATOM 655 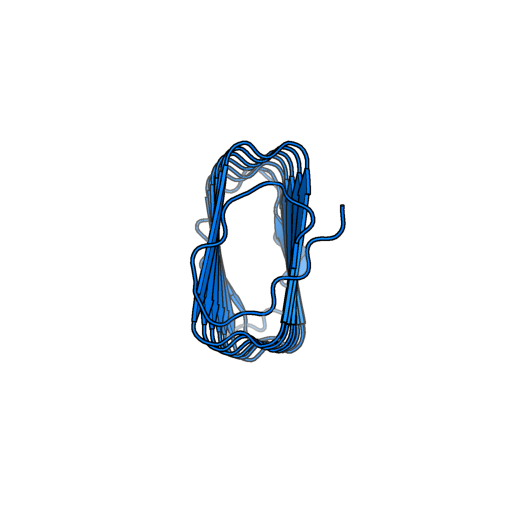O O . TYR A 1 83 ? -1.660 3.983 -8.055 1.00 98.38 83 TYR A O 1
ATOM 663 N N . ARG A 1 84 ? 0.188 3.882 -9.352 1.00 98.31 84 ARG A N 1
ATOM 664 C CA . ARG A 1 84 ? -0.511 3.962 -10.633 1.00 98.31 84 ARG A CA 1
ATOM 665 C C . ARG A 1 84 ? 0.095 3.002 -11.643 1.00 98.31 84 ARG A C 1
ATOM 667 O O . ARG A 1 84 ? 1.321 2.936 -11.734 1.00 98.31 84 ARG A O 1
ATOM 674 N N . ASN A 1 85 ? -0.756 2.325 -12.414 1.00 97.94 85 ASN A N 1
ATOM 675 C CA . ASN A 1 85 ? -0.342 1.381 -13.454 1.00 97.94 85 ASN A CA 1
ATOM 676 C C . ASN A 1 85 ? 0.669 0.375 -12.890 1.00 97.94 85 ASN A C 1
ATOM 678 O O . ASN A 1 85 ? 1.822 0.318 -13.320 1.00 97.94 85 ASN A O 1
ATOM 682 N N . THR A 1 86 ? 0.282 -0.326 -11.824 1.00 96.38 86 THR A N 1
ATOM 683 C CA . THR A 1 86 ? 1.173 -1.263 -11.135 1.00 96.38 86 THR A CA 1
ATOM 684 C C . THR A 1 86 ? 0.549 -2.640 -11.053 1.00 96.38 86 THR A C 1
ATOM 686 O O . THR A 1 86 ? -0.628 -2.774 -10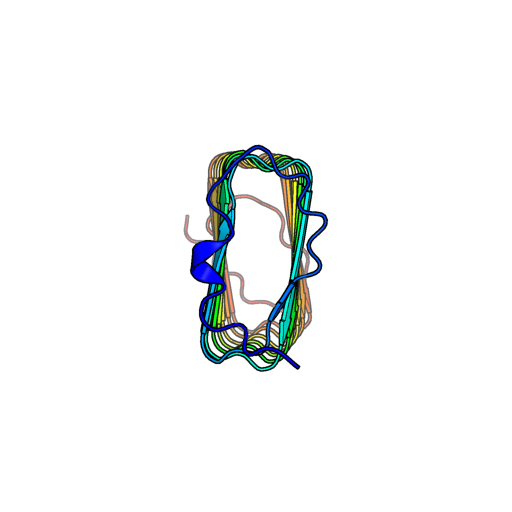.748 1.00 96.38 86 THR A O 1
ATOM 689 N N . GLU A 1 87 ? 1.316 -3.690 -11.342 1.00 97.12 87 GLU A N 1
ATOM 690 C CA . GLU A 1 87 ? 0.741 -5.034 -11.382 1.00 97.12 87 GLU A CA 1
ATOM 691 C C . GLU A 1 87 ? 0.454 -5.557 -9.973 1.00 97.12 87 GLU A C 1
ATOM 693 O O . GLU A 1 87 ? -0.655 -6.018 -9.697 1.00 97.12 87 GLU A O 1
ATOM 698 N N . ARG A 1 88 ? 1.433 -5.463 -9.065 1.00 98.38 88 ARG A N 1
ATOM 699 C CA . ARG A 1 88 ? 1.257 -5.881 -7.667 1.00 98.38 88 ARG A CA 1
ATOM 700 C C . ARG A 1 88 ? 1.826 -4.867 -6.692 1.00 98.38 88 ARG A C 1
ATOM 702 O O . ARG A 1 88 ? 2.963 -4.421 -6.845 1.00 98.38 88 ARG A O 1
ATOM 709 N N . VAL A 1 89 ? 1.063 -4.591 -5.640 1.00 98.62 89 VAL A N 1
ATOM 710 C CA . VAL A 1 89 ? 1.492 -3.757 -4.518 1.00 98.62 89 VAL A CA 1
ATOM 711 C C . VAL A 1 89 ? 1.346 -4.521 -3.208 1.00 98.62 89 VAL A C 1
ATOM 713 O O . VAL A 1 89 ? 0.267 -5.018 -2.891 1.00 98.62 89 VAL A O 1
ATOM 716 N N . THR A 1 90 ? 2.422 -4.564 -2.428 1.00 98.56 90 THR A N 1
ATOM 717 C CA . THR A 1 90 ? 2.445 -5.098 -1.066 1.00 98.56 90 THR A CA 1
ATOM 718 C C . THR A 1 90 ? 2.806 -3.985 -0.097 1.00 98.56 90 THR A C 1
ATOM 720 O O . THR A 1 90 ? 3.892 -3.412 -0.182 1.00 98.56 90 THR A O 1
ATOM 723 N N . LEU A 1 91 ? 1.920 -3.699 0.853 1.00 98.19 91 LEU A N 1
ATOM 724 C CA . LEU A 1 91 ? 2.144 -2.700 1.893 1.00 98.19 91 LEU A CA 1
ATOM 725 C C . LEU A 1 91 ? 2.173 -3.341 3.271 1.00 98.19 91 LEU A C 1
ATOM 727 O O . LEU A 1 91 ? 1.320 -4.171 3.597 1.00 98.19 91 LEU A O 1
ATOM 731 N N . ARG A 1 92 ? 3.122 -2.904 4.098 1.00 98.06 92 ARG A N 1
ATOM 732 C CA . ARG A 1 92 ? 3.185 -3.263 5.511 1.00 98.06 92 ARG A CA 1
ATOM 733 C C . ARG A 1 92 ? 3.396 -2.030 6.382 1.00 98.06 92 ARG A C 1
ATOM 735 O O . ARG A 1 92 ? 4.449 -1.401 6.299 1.00 98.06 92 ARG A O 1
ATOM 742 N N . PHE A 1 93 ? 2.427 -1.755 7.248 1.00 97.44 93 PHE A N 1
ATOM 743 C CA . PHE A 1 93 ? 2.495 -0.711 8.273 1.00 97.44 93 PHE A CA 1
ATOM 744 C C . PHE A 1 93 ? 2.524 -1.349 9.660 1.00 97.44 93 PHE A C 1
ATOM 746 O O . PHE A 1 93 ? 1.799 -2.314 9.920 1.00 97.44 93 PHE A O 1
ATOM 753 N N . GLN A 1 94 ? 3.389 -0.849 10.534 1.00 97.38 94 GLN A N 1
ATOM 754 C CA . GLN A 1 94 ? 3.504 -1.323 11.907 1.00 97.38 94 GLN A CA 1
ATOM 755 C C . GLN A 1 94 ? 3.883 -0.161 12.819 1.00 97.38 94 GLN A C 1
ATOM 757 O O . GLN A 1 94 ? 4.853 0.532 12.518 1.00 97.38 94 GLN A O 1
ATOM 762 N N . ASN A 1 95 ? 3.181 0.016 13.941 1.00 97.31 95 ASN A N 1
ATOM 763 C CA . ASN A 1 95 ? 3.416 1.145 14.850 1.00 97.31 95 ASN A CA 1
ATOM 764 C C . ASN A 1 95 ? 3.392 2.472 14.075 1.00 97.31 95 ASN A C 1
ATOM 766 O O . ASN A 1 95 ? 4.377 3.212 14.046 1.00 97.31 95 ASN A O 1
ATOM 770 N N . THR A 1 96 ? 2.310 2.704 13.333 1.00 96.50 96 THR A N 1
ATOM 771 C CA . THR A 1 96 ? 2.168 3.880 12.468 1.00 96.50 96 THR A CA 1
ATOM 772 C C . THR A 1 96 ? 0.999 4.727 12.946 1.00 96.50 96 THR A C 1
ATOM 774 O O . THR A 1 96 ? -0.080 4.187 13.165 1.00 96.50 96 THR A O 1
ATOM 777 N N . GLU A 1 97 ? 1.144 6.042 13.095 1.00 96.44 97 GLU A N 1
ATOM 778 C CA . GLU A 1 97 ? -0.004 6.847 13.544 1.00 96.44 97 GLU A CA 1
ATOM 779 C C . GLU A 1 97 ? -1.038 7.016 12.426 1.00 96.44 97 GLU A C 1
ATOM 781 O O . GLU A 1 97 ? -2.229 6.762 12.627 1.00 96.44 97 GLU A O 1
ATOM 786 N N . LEU A 1 98 ? -0.592 7.384 11.221 1.00 97.25 98 LEU A N 1
ATOM 787 C CA . LEU A 1 98 ? -1.458 7.563 10.058 1.00 97.25 98 LEU A CA 1
ATOM 788 C C . LEU A 1 98 ? -0.830 7.016 8.770 1.00 97.25 98 LEU A C 1
ATOM 790 O O . LEU A 1 98 ? 0.201 7.488 8.296 1.00 97.25 98 LEU A O 1
ATOM 794 N N . ALA A 1 99 ? -1.528 6.079 8.127 1.00 97.56 99 ALA A N 1
ATOM 795 C CA . ALA A 1 99 ? -1.174 5.551 6.814 1.00 97.56 99 ALA A CA 1
ATOM 796 C C . ALA A 1 99 ? -2.261 5.866 5.777 1.00 97.56 99 ALA A C 1
ATOM 798 O O . ALA A 1 99 ? -3.409 5.433 5.892 1.00 97.56 99 ALA A O 1
ATOM 799 N N . THR A 1 100 ? -1.892 6.587 4.717 1.00 98.06 100 THR A N 1
ATOM 800 C CA . THR A 1 100 ? -2.783 6.922 3.600 1.00 98.06 100 THR A CA 1
ATOM 801 C C . THR A 1 100 ? -2.232 6.372 2.291 1.00 98.06 100 THR A C 1
ATOM 803 O O . THR A 1 100 ? -1.102 6.678 1.911 1.00 98.06 100 THR A O 1
ATOM 806 N N . SER A 1 101 ? -3.021 5.584 1.558 1.00 98.12 101 SER A N 1
ATOM 807 C CA . SER A 1 101 ? -2.606 5.037 0.257 1.00 98.12 101 SER A CA 1
ATOM 808 C C . SER A 1 101 ? -3.684 5.160 -0.815 1.00 98.12 101 SER A C 1
ATOM 810 O O . SER A 1 101 ? -4.871 4.953 -0.562 1.00 98.12 101 SER A O 1
ATOM 812 N N . ARG A 1 102 ? -3.261 5.503 -2.036 1.00 98.19 102 ARG A N 1
ATOM 813 C CA . ARG A 1 102 ? -4.124 5.569 -3.224 1.00 98.19 102 ARG A CA 1
ATOM 814 C C . ARG A 1 102 ? -3.627 4.621 -4.307 1.00 98.19 102 ARG A C 1
ATOM 816 O O . ARG A 1 102 ? -2.441 4.632 -4.629 1.00 98.19 102 ARG A O 1
ATOM 823 N N . PHE A 1 103 ? -4.552 3.870 -4.887 1.00 98.12 103 PHE A N 1
ATOM 824 C CA . PHE A 1 103 ? -4.301 2.856 -5.905 1.00 98.12 103 PHE A CA 1
ATOM 825 C C . PHE A 1 103 ? -5.161 3.137 -7.132 1.00 98.12 103 PHE A C 1
ATOM 827 O O . PHE A 1 103 ? -6.370 3.353 -7.005 1.00 98.12 103 PHE A O 1
ATOM 834 N N . HIS A 1 104 ? -4.537 3.142 -8.305 1.00 98.00 104 HIS A N 1
ATOM 835 C CA . HIS A 1 104 ? -5.214 3.307 -9.584 1.00 98.00 104 HIS A CA 1
ATOM 836 C C . HIS A 1 104 ? -4.626 2.356 -10.623 1.00 98.00 104 HIS A C 1
ATOM 838 O O . HIS A 1 104 ? -3.407 2.340 -10.799 1.00 98.00 104 HIS A O 1
ATOM 844 N N . ASP A 1 105 ? -5.487 1.604 -11.308 1.00 98.06 105 ASP A N 1
ATOM 845 C CA . ASP A 1 105 ? -5.098 0.666 -12.367 1.00 98.06 105 ASP A CA 1
ATOM 846 C C . ASP A 1 105 ? -4.120 -0.394 -11.836 1.00 98.06 105 ASP A C 1
ATOM 848 O O . ASP A 1 105 ? -2.965 -0.491 -12.266 1.00 98.06 105 ASP A O 1
ATOM 852 N N . ILE A 1 106 ? -4.579 -1.145 -10.827 1.00 97.56 106 ILE A N 1
ATOM 853 C CA . ILE A 1 106 ? -3.782 -2.150 -10.114 1.00 97.56 106 ILE A CA 1
ATOM 854 C C . ILE A 1 106 ? -4.410 -3.531 -10.253 1.00 97.56 106 ILE A C 1
ATOM 856 O O . ILE A 1 106 ? -5.606 -3.681 -10.035 1.00 97.56 106 ILE A O 1
ATOM 860 N N . LYS A 1 107 ? -3.631 -4.580 -10.530 1.00 96.56 107 LYS A N 1
ATOM 861 C CA . LYS A 1 107 ? -4.206 -5.937 -10.505 1.00 96.56 107 LYS A CA 1
ATOM 862 C C . LYS A 1 107 ? -4.340 -6.455 -9.076 1.00 96.56 107 LYS A C 1
ATOM 864 O O . LYS A 1 107 ? -5.424 -6.811 -8.637 1.00 96.56 107 LYS A O 1
ATOM 869 N N . PHE A 1 108 ? -3.251 -6.445 -8.310 1.00 97.44 108 PHE A N 1
ATOM 870 C CA . PHE A 1 108 ? -3.240 -7.039 -6.972 1.00 97.44 108 PHE A CA 1
ATOM 871 C C . PHE A 1 108 ? -2.736 -6.063 -5.916 1.00 97.44 108 PHE A C 1
ATOM 873 O O . PHE A 1 108 ? -1.627 -5.538 -6.026 1.00 97.44 108 PHE A O 1
ATOM 880 N N . VAL A 1 109 ? -3.510 -5.884 -4.848 1.00 97.75 109 VAL A N 1
ATOM 881 C CA . VAL A 1 109 ? -3.053 -5.199 -3.637 1.00 97.75 109 VAL A CA 1
ATOM 882 C C . VAL A 1 109 ? -3.129 -6.139 -2.447 1.00 97.75 109 VAL A C 1
ATOM 884 O O . VAL A 1 109 ? -4.177 -6.710 -2.159 1.00 97.75 109 VAL A O 1
ATOM 887 N N . THR A 1 110 ? -2.022 -6.242 -1.720 1.00 97.44 110 THR A N 1
ATOM 888 C CA . THR A 1 110 ? -1.968 -6.852 -0.395 1.00 97.44 110 THR A CA 1
ATOM 889 C C . THR A 1 110 ? -1.549 -5.806 0.623 1.00 97.44 110 THR A C 1
ATOM 891 O O . THR A 1 110 ? -0.527 -5.139 0.465 1.00 97.44 110 THR A O 1
ATOM 894 N N . LEU A 1 111 ? -2.328 -5.675 1.689 1.00 96.06 111 LEU A N 1
ATOM 895 C CA . LEU A 1 111 ? -2.050 -4.757 2.783 1.00 96.06 111 LEU A CA 1
ATOM 896 C C . LEU A 1 111 ? -2.047 -5.498 4.114 1.00 96.06 111 LEU A C 1
ATOM 898 O O . LEU A 1 111 ? -2.974 -6.239 4.425 1.00 96.06 111 LEU A O 1
ATOM 902 N N . ILE A 1 112 ? -1.030 -5.236 4.924 1.00 95.56 112 ILE A N 1
ATOM 903 C CA . ILE A 1 112 ? -0.956 -5.685 6.309 1.00 95.56 112 ILE A CA 1
ATOM 904 C C . ILE A 1 112 ? -0.683 -4.463 7.178 1.00 95.56 112 ILE A C 1
ATOM 906 O O . ILE A 1 112 ? 0.291 -3.746 6.961 1.00 95.56 112 ILE A O 1
ATOM 910 N N . SER A 1 113 ? -1.527 -4.229 8.172 1.00 94.06 113 SER A N 1
ATOM 911 C CA . SER A 1 113 ? -1.365 -3.148 9.136 1.00 94.06 113 SER A CA 1
ATOM 912 C C . SER A 1 113 ? -1.534 -3.695 10.547 1.00 94.06 113 SER A C 1
ATOM 914 O O . SER A 1 113 ? -2.415 -4.515 10.813 1.00 94.06 113 SER A O 1
ATOM 916 N N . ARG A 1 114 ? -0.620 -3.297 11.429 1.00 94.75 114 ARG A N 1
ATOM 917 C CA . ARG A 1 114 ? -0.598 -3.687 12.836 1.00 94.75 114 ARG A CA 1
ATOM 918 C C . ARG A 1 114 ? -0.316 -2.458 13.691 1.00 94.75 114 ARG A C 1
ATOM 920 O O . ARG A 1 114 ? 0.518 -1.651 13.281 1.00 94.75 114 ARG A O 1
ATOM 927 N N . ASP A 1 115 ? -0.963 -2.331 14.846 1.00 95.06 115 ASP A N 1
ATOM 928 C CA . ASP A 1 115 ? -0.672 -1.267 15.818 1.00 95.06 115 ASP A CA 1
ATOM 929 C C . ASP A 1 115 ? -0.680 0.113 15.132 1.00 95.06 115 ASP A C 1
ATOM 931 O O . ASP A 1 115 ? 0.278 0.882 15.202 1.00 95.06 115 ASP A O 1
ATOM 935 N N . THR A 1 116 ? -1.695 0.361 14.301 1.00 92.50 116 THR A N 1
ATOM 936 C CA . THR A 1 116 ? -1.762 1.555 13.451 1.00 92.50 116 THR A CA 1
ATOM 937 C C . THR A 1 116 ? -2.950 2.409 13.861 1.00 92.50 116 THR A C 1
ATOM 939 O O . THR A 1 116 ? -4.081 1.937 13.794 1.00 92.50 116 THR A O 1
ATOM 942 N N . GLY A 1 117 ? -2.729 3.669 14.238 1.00 91.12 117 GLY A N 1
ATOM 943 C CA . GLY A 1 117 ? -3.813 4.552 14.679 1.00 91.12 117 GLY A CA 1
ATOM 944 C C . GLY A 1 117 ? -4.902 4.665 13.610 1.00 91.12 117 GLY A C 1
ATOM 945 O O . GLY A 1 117 ? -6.055 4.284 13.808 1.00 91.12 117 GLY A O 1
ATOM 946 N N . ARG A 1 118 ? -4.533 5.133 12.415 1.00 91.56 118 ARG A N 1
ATOM 947 C CA . ARG A 1 118 ? -5.480 5.361 11.318 1.00 91.56 118 ARG A CA 1
ATOM 948 C C . ARG A 1 118 ? -4.957 4.854 9.981 1.00 91.56 118 ARG A C 1
ATOM 950 O O . ARG A 1 118 ? -3.840 5.164 9.575 1.00 91.56 118 ARG A O 1
ATOM 957 N N . VAL A 1 119 ? -5.817 4.164 9.236 1.00 92.50 119 VAL A N 1
ATOM 958 C CA . VAL A 1 119 ? -5.556 3.738 7.857 1.00 92.50 119 VAL A CA 1
ATOM 959 C C . VAL A 1 119 ? -6.643 4.266 6.925 1.00 92.50 119 VAL A C 1
ATOM 961 O O . VAL A 1 119 ? -7.834 4.042 7.143 1.00 92.50 119 VAL A O 1
ATOM 964 N N . ALA A 1 120 ? -6.240 4.956 5.861 1.00 92.62 120 ALA A N 1
ATOM 965 C CA . ALA A 1 120 ? -7.137 5.501 4.848 1.00 92.62 120 ALA A CA 1
ATOM 966 C C . ALA A 1 120 ? -6.719 5.055 3.445 1.00 92.62 120 ALA A C 1
ATOM 968 O O . ALA A 1 120 ? -5.617 5.351 2.979 1.00 92.62 120 ALA A O 1
ATOM 969 N N . LEU A 1 121 ? -7.614 4.353 2.750 1.00 93.75 121 LEU A N 1
ATOM 970 C CA . LEU A 1 121 ? -7.319 3.732 1.463 1.00 93.75 121 LEU A CA 1
ATOM 971 C C . LEU A 1 121 ? -8.339 4.119 0.403 1.00 93.75 121 LEU A C 1
ATOM 973 O O . LEU A 1 121 ? -9.548 4.209 0.643 1.00 93.75 121 LEU A O 1
ATOM 977 N N . SER A 1 122 ? -7.842 4.311 -0.811 1.00 93.00 122 SER A N 1
ATOM 978 C CA . SER A 1 122 ? -8.686 4.529 -1.976 1.00 93.00 122 SER A CA 1
ATOM 979 C C . SER A 1 122 ? -8.215 3.678 -3.136 1.00 93.00 122 SER A C 1
ATOM 981 O O . SER A 1 122 ? -7.059 3.772 -3.548 1.00 93.00 122 SER A O 1
ATOM 983 N N . PHE A 1 123 ? -9.132 2.874 -3.651 1.00 93.56 123 PHE A N 1
ATOM 984 C CA . PHE A 1 123 ? -8.920 1.960 -4.756 1.00 93.56 123 PHE A CA 1
ATOM 985 C C . PHE A 1 123 ? -9.783 2.391 -5.929 1.00 93.56 123 PHE A C 1
ATOM 987 O O . PHE A 1 123 ? -10.991 2.621 -5.790 1.00 93.56 123 PHE A O 1
ATOM 994 N N . ARG A 1 124 ? -9.154 2.496 -7.091 1.00 94.00 124 ARG A N 1
ATOM 995 C CA . ARG A 1 124 ? -9.822 2.728 -8.359 1.00 94.00 124 ARG A CA 1
ATOM 996 C C . ARG A 1 124 ? -9.300 1.727 -9.376 1.00 94.00 124 ARG A C 1
ATOM 998 O O . ARG A 1 124 ? -8.088 1.637 -9.547 1.00 94.00 124 ARG A O 1
ATOM 1005 N N . ASP A 1 125 ? -10.214 1.053 -10.064 1.00 94.88 125 ASP A N 1
ATOM 1006 C CA . ASP A 1 125 ? -9.894 0.128 -11.150 1.00 94.88 125 ASP A CA 1
ATOM 1007 C C . ASP A 1 125 ? -8.851 -0.899 -10.652 1.00 94.88 125 ASP A C 1
ATOM 1009 O O . ASP A 1 125 ? -7.703 -0.941 -11.092 1.00 94.88 125 ASP A O 1
ATOM 1013 N N . THR A 1 126 ? -9.224 -1.626 -9.589 1.00 91.88 126 THR A N 1
ATOM 1014 C CA . THR A 1 126 ? -8.351 -2.587 -8.898 1.00 91.88 126 THR A CA 1
ATOM 1015 C C . THR A 1 126 ? -8.972 -3.974 -8.875 1.00 91.88 126 THR A C 1
ATOM 1017 O O . THR A 1 126 ? -10.022 -4.142 -8.272 1.00 91.88 126 THR A O 1
ATOM 1020 N N . GLU A 1 127 ? -8.335 -4.975 -9.476 1.00 90.44 127 GLU A N 1
ATOM 1021 C CA . GLU A 1 127 ? -8.938 -6.310 -9.626 1.00 90.44 127 GLU A CA 1
ATOM 1022 C C . GLU A 1 127 ? -9.127 -7.008 -8.264 1.00 90.44 127 GLU A C 1
ATOM 1024 O O . GLU A 1 127 ? -10.257 -7.285 -7.857 1.00 90.44 127 GLU A O 1
ATOM 1029 N N . LEU A 1 128 ? -8.044 -7.208 -7.506 1.00 90.94 128 LEU A N 1
ATOM 1030 C CA . LEU A 1 128 ? -8.065 -7.940 -6.238 1.00 90.94 128 LEU A CA 1
ATOM 1031 C C . LEU A 1 128 ? -7.388 -7.169 -5.106 1.00 90.94 128 LEU A C 1
ATOM 1033 O O . LEU A 1 128 ? -6.237 -6.737 -5.214 1.00 90.94 128 LEU A O 1
ATOM 1037 N N . VAL A 1 129 ? -8.085 -7.075 -3.972 1.00 91.75 129 VAL A N 1
ATOM 1038 C CA . VAL A 1 129 ? -7.563 -6.483 -2.735 1.00 91.75 129 VAL A CA 1
ATOM 1039 C C . VAL A 1 129 ? -7.679 -7.467 -1.578 1.00 91.75 129 VAL A C 1
ATOM 1041 O O . VAL A 1 129 ? -8.772 -7.907 -1.224 1.00 91.75 129 VAL A O 1
ATOM 1044 N N . THR A 1 130 ? -6.545 -7.769 -0.951 1.00 92.19 130 THR A N 1
ATOM 1045 C CA . THR A 1 130 ? -6.473 -8.477 0.328 1.00 92.19 130 THR A CA 1
ATOM 1046 C C . THR A 1 130 ? -5.920 -7.550 1.393 1.00 92.19 130 THR A C 1
ATOM 1048 O O . THR A 1 130 ? -4.864 -6.938 1.222 1.00 92.19 130 THR A O 1
ATOM 1051 N N . SER A 1 131 ? -6.626 -7.427 2.510 1.00 90.81 131 SER A N 1
ATOM 1052 C CA . SER A 1 131 ? -6.177 -6.587 3.614 1.00 90.81 131 SER A CA 1
ATOM 1053 C C . SER A 1 131 ? -6.292 -7.288 4.957 1.00 90.81 131 SER A C 1
ATOM 1055 O O . SER A 1 131 ? -7.267 -7.985 5.240 1.00 90.81 131 SER A O 1
ATOM 1057 N N . SER A 1 132 ? -5.270 -7.085 5.784 1.00 90.19 132 SER A N 1
ATOM 1058 C CA . SER A 1 132 ? -5.238 -7.544 7.159 1.00 90.19 132 SER A CA 1
ATOM 1059 C C . SER A 1 132 ? -4.971 -6.398 8.119 1.00 90.19 132 SER A C 1
ATOM 1061 O O . SER A 1 132 ? -3.974 -5.696 7.946 1.00 90.19 132 SER A O 1
ATOM 1063 N N . TYR A 1 133 ? -5.801 -6.258 9.151 1.00 89.31 133 TYR A N 1
ATOM 1064 C CA . TYR A 1 133 ? -5.637 -5.233 10.185 1.00 89.31 133 TYR A CA 1
ATOM 1065 C C . TYR A 1 133 ? -5.684 -5.866 11.571 1.00 89.31 133 TYR A C 1
ATOM 1067 O O . TYR A 1 133 ? -6.611 -6.603 11.893 1.00 89.31 133 TYR A O 1
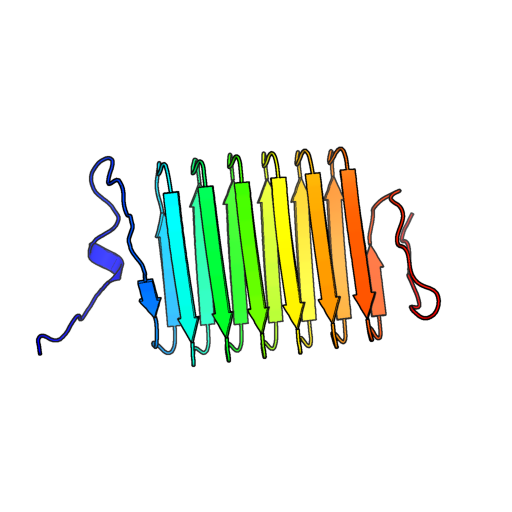ATOM 1075 N N . SER A 1 134 ? -4.686 -5.570 12.394 1.00 89.75 134 SER A N 1
ATOM 1076 C CA . SER A 1 134 ? -4.634 -5.980 13.798 1.00 89.75 134 SER A CA 1
ATOM 1077 C C . SER A 1 134 ? -4.364 -4.749 14.646 1.00 89.75 134 SER A C 1
ATOM 1079 O O . SER A 1 134 ? -3.509 -3.944 14.279 1.00 89.75 134 SER A O 1
ATOM 1081 N N . ASP A 1 135 ? -5.110 -4.578 15.736 1.00 88.00 135 ASP A N 1
ATOM 1082 C CA . ASP A 1 135 ? -4.868 -3.500 16.705 1.00 88.00 135 ASP A CA 1
ATOM 1083 C C . ASP A 1 135 ? -4.789 -2.108 16.044 1.00 88.00 135 ASP A C 1
ATOM 1085 O O . ASP A 1 135 ? -3.935 -1.284 16.355 1.00 88.00 135 ASP A O 1
ATOM 1089 N N . SER A 1 136 ? -5.646 -1.872 15.043 1.00 83.50 136 SER A N 1
ATOM 1090 C CA . SER A 1 136 ? -5.742 -0.585 14.349 1.00 83.50 136 SER A CA 1
ATOM 1091 C C . SER A 1 136 ? -7.019 0.138 14.757 1.00 83.50 136 SER A C 1
ATOM 1093 O O . SER A 1 136 ? -8.092 -0.465 14.711 1.00 83.50 136 SER A O 1
ATOM 1095 N N . GLU A 1 137 ? -6.925 1.410 15.150 1.00 82.62 137 GLU A N 1
ATOM 1096 C CA . GLU A 1 137 ? -8.059 2.111 15.777 1.00 82.62 137 GLU A CA 1
ATOM 1097 C C . GLU A 1 137 ? -9.141 2.485 14.759 1.00 82.62 137 GLU A C 1
ATOM 1099 O O . GLU A 1 137 ? -10.335 2.353 15.029 1.00 82.62 137 GLU A O 1
ATOM 1104 N N . LEU A 1 138 ? -8.737 2.941 13.568 1.00 82.25 138 LEU A N 1
ATOM 1105 C CA . LEU A 1 138 ? -9.662 3.330 12.508 1.00 82.25 138 LEU A CA 1
ATOM 1106 C C . LEU A 1 138 ? -9.147 2.939 11.126 1.00 82.25 138 LEU A C 1
ATOM 1108 O O . LEU A 1 138 ? -8.095 3.393 10.683 1.00 82.25 138 LEU A O 1
ATOM 1112 N N . VAL A 1 139 ? -9.963 2.197 10.382 1.00 85.88 139 VAL A N 1
ATOM 1113 C CA . VAL A 1 139 ? -9.697 1.851 8.983 1.00 85.88 139 VAL A CA 1
ATOM 1114 C C . VAL A 1 139 ? -10.822 2.390 8.107 1.00 85.88 139 VAL A C 1
ATOM 1116 O O . VAL A 1 139 ? -11.996 2.157 8.356 1.00 85.88 139 VAL A O 1
ATOM 1119 N N . THR A 1 140 ? -10.476 3.115 7.052 1.00 85.56 140 THR A N 1
ATOM 1120 C CA . THR A 1 140 ? -11.438 3.599 6.057 1.00 85.56 140 THR A CA 1
ATOM 1121 C C . THR A 1 140 ? -10.966 3.203 4.672 1.00 85.56 140 THR A C 1
ATOM 1123 O O . THR A 1 140 ? -9.800 3.388 4.324 1.00 85.56 140 THR A O 1
ATOM 1126 N N . SER A 1 141 ? -11.865 2.626 3.878 1.00 86.81 141 SER A N 1
ATOM 1127 C CA . SER A 1 141 ? -11.560 2.186 2.517 1.00 86.81 141 SER A CA 1
ATOM 1128 C C . SER A 1 141 ? -12.676 2.575 1.558 1.00 86.81 141 SER A C 1
ATOM 1130 O O . SER A 1 141 ? -13.857 2.461 1.881 1.00 86.81 141 SER A O 1
ATOM 1132 N N . SER A 1 142 ? -12.288 3.021 0.365 1.00 85.12 142 SER A N 1
ATOM 1133 C CA . SER A 1 142 ? -13.195 3.349 -0.739 1.00 85.12 142 SER A CA 1
ATOM 1134 C C . SER A 1 142 ? -12.792 2.588 -1.999 1.00 85.12 142 SER A C 1
ATOM 1136 O O . SER A 1 142 ? -11.607 2.508 -2.314 1.00 85.12 142 SER A O 1
ATOM 1138 N N . PHE A 1 143 ? -13.774 2.053 -2.724 1.00 86.31 143 PHE A N 1
ATOM 1139 C CA . PHE A 1 143 ? -13.566 1.192 -3.893 1.00 86.31 143 PHE A CA 1
ATOM 1140 C C . PHE A 1 143 ? -14.411 1.630 -5.089 1.00 86.31 143 PHE A C 1
ATOM 1142 O O . PHE A 1 143 ? -15.625 1.450 -5.110 1.00 86.31 143 PHE A O 1
ATOM 1149 N N . ARG A 1 144 ? -13.778 2.148 -6.138 1.00 87.25 144 ARG A N 1
ATOM 1150 C CA . ARG A 1 144 ? -14.431 2.386 -7.428 1.00 87.25 144 ARG A CA 1
ATOM 1151 C C . ARG A 1 144 ? -13.933 1.347 -8.429 1.00 87.25 144 ARG A C 1
ATOM 1153 O O . ARG A 1 144 ? -12.784 1.426 -8.828 1.00 87.25 144 ARG A O 1
ATOM 1160 N N . HIS A 1 145 ? -14.811 0.436 -8.847 1.00 83.69 145 HIS A N 1
ATOM 1161 C CA . HIS A 1 145 ? -14.476 -0.703 -9.714 1.00 83.69 145 HIS A CA 1
ATOM 1162 C C . HIS A 1 145 ? -13.383 -1.584 -9.101 1.00 83.69 145 HIS A C 1
ATOM 1164 O O . HIS A 1 145 ? -12.204 -1.473 -9.429 1.00 83.69 145 HIS A O 1
ATOM 1170 N N . ALA A 1 146 ? -13.804 -2.444 -8.177 1.00 81.75 146 ALA A N 1
ATOM 1171 C CA . ALA A 1 146 ? -12.993 -3.561 -7.732 1.00 81.75 146 ALA A CA 1
ATOM 1172 C C . ALA A 1 146 ? -13.762 -4.864 -7.917 1.00 81.75 146 ALA A C 1
ATOM 1174 O O . ALA A 1 146 ? -14.983 -4.867 -7.737 1.00 81.75 146 ALA A O 1
ATOM 1175 N N . GLU A 1 147 ? -13.066 -5.935 -8.298 1.00 81.50 147 GLU A N 1
ATOM 1176 C CA . GLU A 1 147 ? -13.709 -7.223 -8.574 1.00 81.50 147 GLU A CA 1
ATOM 1177 C C . GLU A 1 147 ? -13.850 -8.051 -7.297 1.00 81.50 147 GLU A C 1
ATOM 1179 O O . GLU A 1 147 ? -14.948 -8.514 -6.982 1.00 81.50 147 GLU A O 1
ATOM 1184 N N . LEU A 1 148 ? -12.767 -8.183 -6.523 1.00 79.06 148 LEU A N 1
ATOM 1185 C CA . LEU A 1 148 ? -12.750 -8.965 -5.288 1.00 79.06 148 LEU A CA 1
ATOM 1186 C C . LEU A 1 148 ? -12.041 -8.234 -4.148 1.00 79.06 148 LEU A C 1
ATOM 1188 O O . LEU A 1 148 ? -10.901 -7.786 -4.281 1.00 79.06 148 LEU A O 1
ATOM 1192 N N . VAL A 1 149 ? -12.696 -8.186 -2.985 1.00 83.94 149 VAL A N 1
ATOM 1193 C CA . VAL A 1 149 ? -12.120 -7.619 -1.762 1.00 83.94 149 VAL A CA 1
ATOM 1194 C C . VAL A 1 149 ? -12.279 -8.605 -0.610 1.00 83.94 149 VAL A C 1
ATOM 1196 O O . VAL A 1 149 ? -13.389 -9.010 -0.270 1.00 83.94 149 VAL A O 1
ATOM 1199 N N . THR A 1 150 ? -11.158 -8.975 0.004 1.00 85.69 150 THR A N 1
ATOM 1200 C CA . THR A 1 150 ? -11.114 -9.782 1.230 1.00 85.69 150 THR A CA 1
ATOM 1201 C C . THR A 1 150 ? -10.451 -8.975 2.335 1.00 85.69 150 THR A C 1
ATOM 1203 O O . THR A 1 150 ? -9.356 -8.443 2.143 1.00 85.69 150 THR A O 1
ATOM 1206 N N . SER A 1 151 ? -11.102 -8.883 3.493 1.00 82.00 151 SER A N 1
ATOM 1207 C CA . SER A 1 151 ? -10.570 -8.167 4.653 1.00 82.00 151 SER A CA 1
ATOM 1208 C C . SER A 1 151 ? -10.891 -8.909 5.944 1.00 82.00 151 SER A C 1
ATOM 1210 O O . SER A 1 151 ? -12.015 -9.379 6.109 1.00 82.00 151 SER A O 1
ATOM 1212 N N . ASN A 1 152 ? -9.929 -8.985 6.865 1.00 77.62 152 ASN A N 1
ATOM 1213 C CA . ASN A 1 152 ? -10.105 -9.622 8.177 1.00 77.62 152 ASN A CA 1
ATOM 1214 C C . ASN A 1 152 ? -10.369 -8.617 9.321 1.00 77.62 152 ASN A C 1
ATOM 1216 O O . ASN A 1 152 ? -9.968 -8.853 10.457 1.00 77.62 152 ASN A O 1
ATOM 1220 N N . SER A 1 153 ? -11.031 -7.488 9.035 1.00 63.34 153 SER A N 1
ATOM 1221 C CA . SER A 1 153 ? -11.364 -6.472 10.049 1.00 63.34 153 SER A CA 1
ATOM 1222 C C . SER A 1 153 ? -12.868 -6.291 10.260 1.00 63.34 153 SER A C 1
ATOM 1224 O O . SER A 1 153 ? -13.670 -6.497 9.351 1.00 63.34 153 SER A O 1
ATOM 1226 N N . LEU A 1 154 ? -13.238 -5.823 11.457 1.00 49.84 154 LEU A N 1
ATOM 1227 C CA . LEU A 1 154 ? -14.609 -5.479 11.863 1.00 49.84 154 LEU A CA 1
ATOM 1228 C C . LEU A 1 154 ? -15.102 -4.114 11.321 1.00 49.84 154 LEU A C 1
ATOM 1230 O O . LEU A 1 154 ? -16.067 -3.560 11.844 1.00 49.84 154 LEU A O 1
ATOM 1234 N N . ILE A 1 155 ? -14.441 -3.523 10.318 1.00 51.22 155 ILE A N 1
ATOM 1235 C CA . ILE A 1 155 ? -14.546 -2.080 10.045 1.00 51.22 155 ILE A CA 1
ATOM 1236 C C . ILE A 1 155 ? -15.284 -1.765 8.729 1.00 51.22 155 ILE A C 1
ATOM 1238 O O . ILE A 1 155 ? -15.170 -2.473 7.730 1.00 51.22 155 ILE A O 1
ATOM 1242 N N . GLN A 1 156 ? -16.067 -0.677 8.753 1.00 53.25 156 GLN A N 1
ATOM 1243 C CA . GLN A 1 156 ? -16.983 -0.223 7.700 1.00 53.25 156 GLN A CA 1
ATOM 1244 C C . GLN A 1 156 ? -16.307 -0.021 6.331 1.00 53.25 156 GLN A C 1
ATOM 1246 O O . GLN A 1 156 ? -15.584 0.950 6.103 1.00 53.25 156 GLN A O 1
ATOM 1251 N N . SER A 1 157 ? -16.647 -0.881 5.368 1.00 56.44 157 SER A N 1
ATOM 1252 C CA . SER A 1 157 ? -16.504 -0.595 3.940 1.00 56.44 157 SER A CA 1
ATOM 1253 C C . SER A 1 157 ? -17.754 0.126 3.431 1.00 56.44 157 SER A C 1
ATOM 1255 O O . SER A 1 157 ? -18.862 -0.398 3.542 1.00 56.44 157 SER A O 1
ATOM 1257 N N . LEU A 1 158 ? -17.601 1.299 2.825 1.00 54.28 158 LEU A N 1
ATOM 1258 C CA . LEU A 1 158 ? -18.682 1.959 2.092 1.00 54.28 158 LEU A CA 1
ATOM 1259 C C . LEU A 1 158 ? -18.479 1.639 0.605 1.00 54.28 158 LEU A C 1
ATOM 1261 O O . LEU A 1 158 ? -17.503 2.143 0.056 1.00 54.28 158 LEU A O 1
ATOM 1265 N N . LEU A 1 159 ? -19.327 0.789 -0.016 1.00 53.22 159 LEU A N 1
ATOM 1266 C CA . LEU A 1 159 ? -19.827 0.883 -1.416 1.00 53.22 159 LEU A CA 1
ATOM 1267 C C . LEU A 1 159 ? -20.684 -0.342 -1.873 1.00 53.22 159 LEU A C 1
ATOM 1269 O O . LEU A 1 159 ? -20.535 -1.434 -1.335 1.00 53.22 159 LEU A O 1
ATOM 1273 N N . PRO A 1 160 ? -21.578 -0.174 -2.881 1.00 43.88 160 PRO A N 1
ATOM 1274 C CA . PRO A 1 160 ? -22.743 -1.040 -3.142 1.00 43.88 160 PRO A CA 1
ATOM 1275 C C . PRO A 1 160 ? -22.574 -2.137 -4.220 1.00 43.88 160 PRO A C 1
ATOM 1277 O O . PRO A 1 160 ? -23.574 -2.690 -4.671 1.00 43.88 160 PRO A O 1
ATOM 1280 N N . ARG A 1 161 ? -21.357 -2.423 -4.711 1.00 45.34 161 ARG A N 1
ATOM 1281 C CA . ARG A 1 161 ? -21.141 -3.333 -5.868 1.00 45.34 161 ARG A CA 1
ATOM 1282 C C . ARG A 1 161 ? -19.959 -4.301 -5.751 1.00 45.34 161 ARG A C 1
ATOM 1284 O O . ARG A 1 161 ? -19.592 -4.920 -6.741 1.00 45.34 161 ARG A O 1
ATOM 1291 N N . VAL A 1 162 ? -19.359 -4.422 -4.573 1.00 54.03 162 VAL A N 1
ATOM 1292 C CA . VAL A 1 162 ? -18.201 -5.296 -4.352 1.00 54.03 162 VAL A CA 1
ATOM 1293 C C . VAL A 1 162 ? -18.652 -6.522 -3.569 1.00 54.03 162 VAL A C 1
ATOM 1295 O O . VAL A 1 162 ? -19.324 -6.384 -2.547 1.00 54.03 162 VAL A O 1
ATOM 1298 N N . THR A 1 163 ? -18.259 -7.713 -4.019 1.00 49.66 163 THR A N 1
ATOM 1299 C CA . THR A 1 163 ? -18.363 -8.922 -3.196 1.00 49.66 163 THR A CA 1
ATOM 1300 C C . THR A 1 163 ? -17.273 -8.847 -2.132 1.00 49.66 163 THR A C 1
ATOM 1302 O O . THR A 1 163 ? -16.109 -9.142 -2.400 1.00 49.66 163 THR A O 1
ATOM 1305 N N . VAL A 1 164 ? -17.640 -8.382 -0.937 1.00 60.12 164 VAL A N 1
ATOM 1306 C CA . VAL A 1 164 ? -16.742 -8.361 0.220 1.00 60.12 164 VAL A CA 1
ATOM 1307 C C . VAL A 1 164 ? -16.861 -9.703 0.929 1.00 60.12 164 VAL A C 1
ATOM 1309 O O . VAL A 1 164 ? -17.906 -10.013 1.499 1.00 60.12 164 VAL A O 1
ATOM 1312 N N . ILE A 1 165 ? -15.798 -10.504 0.886 1.00 55.38 165 ILE A N 1
ATOM 1313 C CA . ILE A 1 165 ? -15.716 -11.744 1.661 1.00 55.38 165 ILE A CA 1
ATOM 1314 C C . ILE A 1 165 ? -15.026 -11.406 2.984 1.00 55.38 165 ILE A C 1
ATOM 1316 O O . ILE A 1 165 ? -13.843 -11.064 3.010 1.00 55.38 165 ILE A O 1
ATOM 1320 N N . GLN A 1 166 ? -15.781 -11.475 4.079 1.00 50.25 166 GLN A N 1
ATOM 1321 C CA . GLN A 1 166 ? -15.247 -11.371 5.435 1.00 50.25 166 GLN A CA 1
ATOM 1322 C C . GLN A 1 166 ? -14.992 -12.788 5.956 1.00 50.25 166 GLN A C 1
ATOM 1324 O O . GLN A 1 166 ? -15.921 -13.590 6.044 1.00 50.25 166 GLN A O 1
ATOM 1329 N N . SER A 1 167 ? -13.740 -13.117 6.272 1.00 37.69 167 SER A N 1
ATOM 1330 C CA . SER A 1 167 ? -13.424 -14.315 7.056 1.00 37.69 167 SER A CA 1
ATOM 1331 C C . SER A 1 167 ? -13.499 -13.949 8.538 1.00 37.69 167 SER A C 1
ATOM 1333 O O . SER A 1 167 ? -12.769 -13.049 8.960 1.00 37.69 167 SER A O 1
ATOM 1335 N N . VAL A 1 168 ? -14.401 -14.610 9.271 1.00 34.56 168 VAL A N 1
ATOM 1336 C CA . VAL A 1 168 ? -14.571 -14.493 10.733 1.00 34.56 168 VAL A CA 1
ATOM 1337 C C . VAL A 1 168 ? -13.393 -15.131 11.459 1.00 34.56 168 VAL A C 1
ATOM 1339 O O . VAL A 1 168 ? -12.956 -16.211 10.998 1.00 34.56 168 VAL A O 1
#

Foldseek 3Di:
DDDPDPPVPPAPDDADQCPDAAEDQEQEAEEEHDQYAEDAYEYEPYAEYEYEAENYAYYEYEYECYAEYEYEYELYAEAEYEYECYAEYEYEAYNYAEYEYEEYNYAEYEEEYENYAEYHYEEAQYAEYEYEYYNYNYYEYEYHDYAEYEYADPYDYDDDDYPYDHDD